Protein AF-A0A1X7T5A1-F1 (afdb_monomer)

Foldseek 3Di:
DAPVLVPDDPVVNVVVQVVCVVVVHHPVVPPRPCPPPPPPDPDPVPDPPDDPLNVVVVPDPDPDPDDSVRSVCPCVDPVVCCVVVPD

pLDDT: mean 72.18, std 10.28, range [47.84, 91.0]

Mean predicted aligned error: 14.19 Å

Radius of gyration: 20.29 Å; Cα contacts (8 Å, |Δi|>4): 40; chains: 1; bounding box: 33×17×63 Å

Sequence (87 aa):
MSEYYKKLDAVAHKRYLEKLQLLDLGIKDDPYSLALDAIFIDDITKWPKVEYGHIFCYFIERPGVYTKKQLLNWKSLQAYNYFFSGH

Organism: Amphimedon queenslandica (NCBI:txid400682)

Secondary structure (DSSP, 8-state):
--HHHHTS-HHHHHHHHHHHHHTT--GGG-TTTS-TT------GGGS----HHHHHHHH--S--SS-HHHHHTGGGSHHHHHHHHT-

Solvent-accessible surface area (backbone atoms only — not comparable to full-atom values): 5616 Å² total; per-residue (Å²): 121,24,75,66,66,74,69,48,52,78,72,52,46,53,56,51,52,51,55,33,49,76,70,80,38,55,76,88,66,36,80,70,44,59,50,97,76,61,80,77,75,92,50,75,87,75,50,78,90,79,49,72,42,55,56,56,52,69,74,47,92,60,96,58,100,61,52,70,70,58,47,63,44,50,74,75,35,68,67,43,48,45,68,73,68,69,119

Structure (mmCIF, N/CA/C/O backbone):
data_AF-A0A1X7T5A1-F1
#
_entry.id   AF-A0A1X7T5A1-F1
#
loop_
_atom_site.group_PDB
_atom_site.id
_atom_site.type_symbol
_atom_site.label_atom_id
_atom_site.label_alt_id
_atom_site.label_comp_id
_atom_site.label_asym_id
_atom_site.label_entity_id
_atom_site.label_seq_id
_atom_site.pdbx_PDB_ins_code
_atom_site.Cartn_x
_atom_site.Cartn_y
_atom_site.Cartn_z
_atom_site.occupancy
_atom_site.B_iso_or_equiv
_atom_site.auth_seq_id
_atom_site.auth_comp_id
_atom_site.auth_asym_id
_atom_site.auth_atom_id
_atom_site.pdbx_PDB_model_num
ATOM 1 N N . MET A 1 1 ? 1.986 6.400 -19.463 1.00 64.19 1 MET A N 1
ATOM 2 C CA . MET A 1 1 ? 1.114 5.214 -19.620 1.00 64.19 1 MET A CA 1
ATOM 3 C C . MET A 1 1 ? 2.009 4.000 -19.638 1.00 64.19 1 MET A C 1
ATOM 5 O O . MET A 1 1 ? 2.867 3.928 -20.516 1.00 64.19 1 MET A O 1
ATOM 9 N N . SER A 1 2 ? 1.854 3.112 -18.658 1.00 75.56 2 SER A N 1
ATOM 10 C CA . SER A 1 2 ? 2.735 1.956 -18.512 1.00 75.56 2 SER A CA 1
ATOM 11 C C . SER A 1 2 ? 2.589 0.944 -19.645 1.00 75.56 2 SER A C 1
ATOM 13 O O . SER A 1 2 ? 1.550 0.843 -20.301 1.00 75.56 2 SER A O 1
ATOM 15 N N . GLU A 1 3 ? 3.641 0.155 -19.850 1.00 80.19 3 GLU A N 1
ATOM 16 C CA . GLU A 1 3 ? 3.602 -1.020 -20.725 1.00 8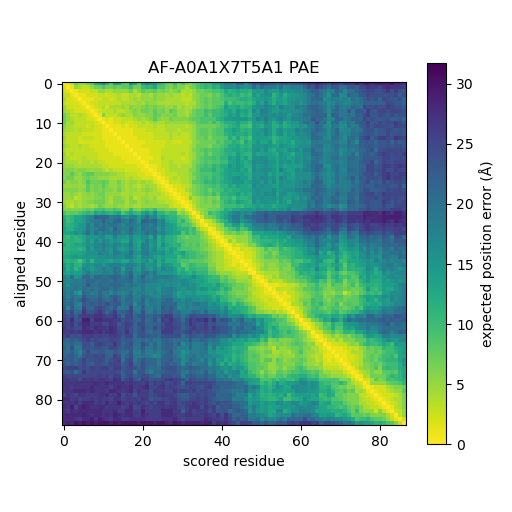0.19 3 GLU A CA 1
ATOM 17 C C . GLU A 1 3 ? 2.622 -2.082 -20.219 1.00 80.19 3 GLU A C 1
ATOM 19 O O . GLU A 1 3 ? 2.059 -2.829 -21.017 1.00 80.19 3 GLU A O 1
ATOM 24 N N . TYR A 1 4 ? 2.387 -2.129 -18.903 1.00 82.44 4 TYR A N 1
ATOM 25 C CA . TYR A 1 4 ? 1.365 -2.983 -18.315 1.00 82.44 4 TYR A CA 1
ATOM 26 C C . TYR A 1 4 ? -0.011 -2.579 -18.834 1.00 82.44 4 TYR A C 1
ATOM 28 O O . TYR A 1 4 ? -0.663 -3.408 -19.460 1.00 82.44 4 TYR A O 1
ATOM 36 N N . TYR A 1 5 ? -0.388 -1.302 -18.682 1.00 82.00 5 TYR A N 1
ATOM 37 C CA . TYR A 1 5 ? -1.679 -0.761 -19.111 1.00 82.00 5 TYR A CA 1
ATOM 38 C C . TYR A 1 5 ? -1.989 -1.090 -20.576 1.00 82.00 5 TYR A C 1
ATOM 40 O O . TYR A 1 5 ? -3.043 -1.633 -20.880 1.00 82.00 5 TYR A O 1
ATOM 48 N N . LYS A 1 6 ? -1.027 -0.879 -21.481 1.00 83.94 6 LYS A N 1
ATOM 49 C CA . LYS A 1 6 ? -1.203 -1.132 -22.923 1.00 83.94 6 LYS A CA 1
ATOM 50 C C . LYS A 1 6 ? -1.478 -2.598 -23.279 1.00 83.94 6 LYS A C 1
ATOM 52 O O . LYS A 1 6 ? -2.050 -2.858 -24.332 1.00 83.94 6 LYS A O 1
ATOM 57 N N . LYS A 1 7 ? -1.050 -3.550 -22.443 1.00 88.00 7 LYS A N 1
ATOM 58 C CA . LYS A 1 7 ? -1.208 -4.995 -22.679 1.00 88.00 7 LYS A CA 1
ATOM 59 C C . LYS A 1 7 ? -2.526 -5.560 -22.143 1.00 88.00 7 LYS A C 1
ATOM 61 O O . LYS A 1 7 ? -2.790 -6.741 -22.362 1.00 88.00 7 LYS A O 1
ATOM 66 N N . LEU A 1 8 ? -3.335 -4.773 -21.425 1.00 86.12 8 LEU A N 1
ATOM 67 C CA . LEU A 1 8 ? -4.616 -5.260 -20.910 1.00 86.12 8 LEU A CA 1
ATOM 68 C C . LEU A 1 8 ? -5.626 -5.476 -22.044 1.00 86.12 8 LEU A C 1
ATOM 70 O O . LEU A 1 8 ? -5.672 -4.745 -23.028 1.00 86.12 8 LEU A O 1
ATOM 74 N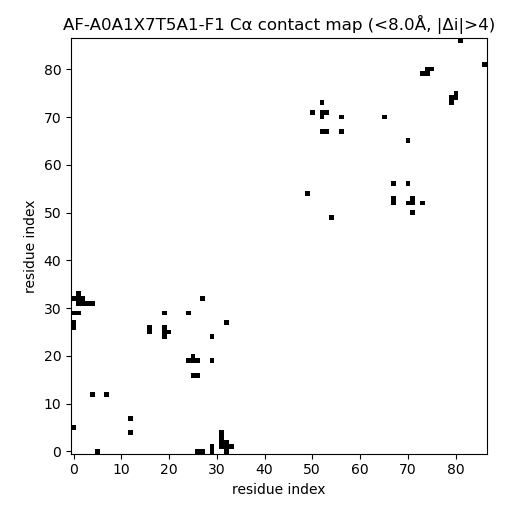 N . ASP A 1 9 ? -6.510 -6.449 -21.855 1.00 90.19 9 ASP A N 1
ATOM 75 C CA . ASP A 1 9 ? -7.698 -6.608 -22.691 1.00 90.19 9 ASP A CA 1
ATOM 76 C C . ASP A 1 9 ? -8.699 -5.451 -22.471 1.00 90.19 9 ASP A C 1
ATOM 78 O O . ASP A 1 9 ? -8.650 -4.759 -21.449 1.00 90.19 9 ASP A O 1
ATOM 82 N N . ALA A 1 10 ? -9.629 -5.233 -23.403 1.00 88.06 10 ALA A N 1
ATOM 83 C CA . ALA A 1 10 ? -10.603 -4.139 -23.348 1.00 88.06 10 ALA A CA 1
ATOM 84 C C . ALA A 1 10 ? -11.481 -4.172 -22.079 1.00 88.06 10 ALA A C 1
ATOM 86 O O . ALA A 1 10 ? -11.764 -3.131 -21.481 1.00 88.06 10 ALA A O 1
ATOM 87 N N . VAL A 1 11 ? -11.870 -5.366 -21.613 1.00 91.00 11 VAL A N 1
ATOM 88 C CA . VAL A 1 11 ? -12.641 -5.522 -20.365 1.00 91.00 11 VAL A CA 1
ATOM 89 C C . VAL A 1 11 ? -11.786 -5.170 -19.149 1.00 91.00 11 VAL A C 1
ATOM 91 O O . VAL A 1 11 ? -12.252 -4.540 -18.196 1.00 91.00 11 VAL A O 1
ATOM 94 N N . ALA A 1 12 ? -10.521 -5.577 -19.177 1.00 86.00 12 ALA A N 1
ATOM 95 C CA . ALA A 1 12 ? -9.596 -5.383 -18.076 1.00 86.00 12 ALA A CA 1
ATOM 96 C C . ALA A 1 12 ? -9.149 -3.911 -17.964 1.00 86.00 12 ALA A C 1
ATOM 98 O O . ALA A 1 12 ? -9.048 -3.396 -16.852 1.00 86.00 12 ALA A O 1
ATOM 99 N N . HIS A 1 13 ? -9.018 -3.206 -19.093 1.00 88.56 13 HIS A N 1
ATOM 100 C CA . HIS A 1 13 ? -8.809 -1.756 -19.163 1.00 88.56 13 HIS A CA 1
ATOM 101 C C . HIS A 1 13 ? -9.886 -0.973 -18.412 1.00 88.56 13 HIS A C 1
ATOM 103 O O . HIS A 1 13 ? -9.575 -0.122 -17.579 1.00 88.56 13 HIS A O 1
ATOM 109 N N . LYS A 1 14 ? -11.161 -1.280 -18.679 1.00 88.19 14 LYS A N 1
ATOM 110 C CA . LYS A 1 14 ? -12.283 -0.577 -18.048 1.00 88.19 14 LYS A CA 1
ATOM 111 C C . LYS A 1 14 ? -12.266 -0.750 -16.527 1.00 88.19 14 LYS A C 1
ATOM 113 O O . LYS A 1 14 ? -12.315 0.235 -15.800 1.00 88.19 14 LYS A O 1
ATOM 118 N N . ARG A 1 15 ? -12.096 -1.989 -16.053 1.00 89.06 15 ARG A N 1
ATOM 119 C CA . ARG A 1 15 ? -11.996 -2.300 -14.614 1.00 89.06 15 ARG A CA 1
ATOM 120 C C . ARG A 1 15 ? -10.807 -1.615 -13.953 1.00 89.06 15 ARG A C 1
ATOM 122 O O . ARG A 1 15 ? -10.886 -1.210 -12.799 1.00 89.06 15 ARG A O 1
ATOM 129 N N . TYR A 1 16 ? -9.686 -1.536 -14.660 1.00 87.25 16 TYR A N 1
ATOM 130 C CA . TYR A 1 16 ? -8.484 -0.893 -14.156 1.00 87.25 16 TYR A CA 1
ATOM 131 C C . TYR A 1 16 ? -8.702 0.617 -13.964 1.00 87.25 16 TYR A C 1
ATOM 133 O O . TYR A 1 16 ? -8.394 1.143 -12.897 1.00 87.25 16 TYR A O 1
ATOM 141 N N . LEU A 1 17 ? -9.323 1.291 -14.938 1.00 86.06 17 LEU A N 1
ATOM 142 C CA . LEU A 1 17 ? -9.703 2.702 -14.814 1.00 86.06 17 LEU A CA 1
ATOM 143 C C . LEU A 1 17 ? -10.710 2.942 -13.685 1.00 86.06 17 LEU A C 1
ATOM 145 O O . LEU A 1 17 ? -10.522 3.865 -12.901 1.00 86.06 17 LEU A O 1
ATOM 149 N N . GLU A 1 18 ? -11.734 2.094 -13.567 1.00 88.19 18 GLU A N 1
ATOM 150 C CA . GLU A 1 18 ? -12.721 2.173 -12.481 1.00 88.19 18 GLU A CA 1
ATOM 151 C C . GLU A 1 18 ? -12.050 2.056 -11.102 1.00 88.19 18 GLU A C 1
ATOM 153 O O . GLU A 1 18 ? -12.370 2.811 -10.188 1.00 88.19 18 GLU A O 1
ATOM 158 N N . LYS A 1 19 ? -11.066 1.158 -10.950 1.00 86.00 19 LYS A N 1
ATOM 159 C CA . LYS A 1 19 ? -10.299 1.018 -9.702 1.00 86.00 19 LYS A CA 1
ATOM 160 C C . LYS A 1 19 ? -9.454 2.245 -9.375 1.00 86.00 19 LYS A C 1
ATOM 162 O O . LYS A 1 19 ? -9.378 2.611 -8.207 1.00 86.00 19 LYS A O 1
ATOM 167 N N . LEU A 1 20 ? -8.822 2.862 -10.373 1.00 84.81 20 LEU A N 1
ATOM 168 C CA . LEU A 1 20 ? -8.075 4.104 -10.161 1.00 84.81 20 LEU A CA 1
ATOM 169 C C . LEU A 1 20 ? -9.015 5.235 -9.728 1.00 84.81 20 LEU A C 1
ATOM 171 O O . LEU A 1 20 ? -8.741 5.915 -8.744 1.00 84.81 20 LEU A O 1
ATOM 175 N N . GLN A 1 21 ? -10.168 5.363 -10.386 1.00 85.31 21 GLN A N 1
ATOM 176 C CA . GLN A 1 21 ? -11.176 6.370 -10.049 1.00 85.31 21 GLN A CA 1
ATOM 177 C C . GLN A 1 21 ? -11.741 6.205 -8.633 1.00 85.31 21 GLN A C 1
ATOM 179 O O . GLN A 1 21 ? -11.968 7.204 -7.963 1.00 85.31 21 GLN A O 1
ATOM 184 N N . LEU A 1 22 ? -11.923 4.971 -8.147 1.00 83.88 22 LEU A N 1
ATOM 185 C CA . LEU A 1 22 ? -12.359 4.711 -6.766 1.00 83.88 22 LEU A CA 1
ATOM 186 C C . LEU A 1 22 ? -11.388 5.236 -5.700 1.00 83.88 22 LEU A C 1
ATOM 188 O O . LEU A 1 22 ? -11.786 5.423 -4.554 1.00 83.88 22 LEU A O 1
ATOM 192 N N . LEU A 1 23 ? -10.122 5.428 -6.063 1.00 79.88 23 LEU A N 1
ATOM 193 C CA . LEU A 1 23 ? -9.073 5.933 -5.181 1.00 79.88 23 LEU A CA 1
ATOM 194 C C . LEU A 1 23 ? -8.789 7.425 -5.415 1.00 79.88 23 LEU A C 1
ATOM 196 O O . LEU A 1 23 ? -7.796 7.928 -4.897 1.00 79.88 23 LEU A O 1
ATOM 200 N N . ASP A 1 24 ? -9.623 8.110 -6.207 1.00 81.88 24 ASP A N 1
ATOM 201 C CA . ASP A 1 24 ? -9.397 9.478 -6.688 1.00 81.88 24 ASP A CA 1
ATOM 202 C C . ASP A 1 24 ? -8.071 9.637 -7.467 1.00 81.88 24 ASP A C 1
ATOM 204 O O . ASP A 1 24 ? -7.455 10.703 -7.483 1.00 81.88 24 ASP A O 1
ATOM 208 N N . LEU A 1 25 ? -7.627 8.566 -8.140 1.00 79.12 25 LEU A N 1
ATOM 209 C CA . LEU A 1 25 ? -6.387 8.511 -8.918 1.00 79.12 25 LEU A CA 1
ATOM 210 C C . LEU A 1 25 ? -6.661 8.515 -10.428 1.00 79.12 25 LEU A C 1
ATOM 212 O O . LEU A 1 25 ? -7.649 7.959 -10.917 1.00 79.12 25 LEU A O 1
ATOM 216 N N . GLY A 1 26 ? -5.759 9.130 -11.197 1.00 79.50 26 GLY A N 1
ATOM 217 C CA . GLY A 1 26 ? -5.817 9.147 -12.657 1.00 79.50 26 GLY A CA 1
ATOM 218 C C . GLY A 1 26 ? -4.856 8.152 -13.308 1.00 79.50 26 GLY A C 1
ATOM 219 O O . GLY A 1 26 ? -4.003 7.553 -12.667 1.00 79.50 26 GLY A O 1
ATOM 220 N N . ILE A 1 27 ? -4.906 8.048 -14.640 1.00 74.38 27 ILE A N 1
ATOM 221 C CA . ILE A 1 27 ? -3.927 7.265 -15.433 1.00 74.38 27 ILE A CA 1
ATOM 222 C C . ILE A 1 27 ? -2.485 7.782 -15.234 1.00 74.38 27 ILE A C 1
ATOM 224 O O . ILE A 1 27 ? -1.516 7.070 -15.493 1.00 74.38 27 ILE A O 1
ATOM 228 N N . LYS A 1 28 ? -2.330 9.037 -14.795 1.00 72.81 28 LYS A N 1
ATOM 229 C CA . LYS A 1 28 ? -1.033 9.643 -14.459 1.00 72.81 28 LYS A CA 1
ATOM 230 C C . LYS A 1 28 ? -0.415 9.039 -13.196 1.00 72.81 28 LYS A C 1
ATOM 232 O O . LYS A 1 28 ? 0.805 9.009 -13.098 1.00 72.81 28 LYS A O 1
ATOM 237 N N . ASP A 1 29 ? -1.252 8.520 -12.305 1.00 73.00 29 ASP A N 1
ATOM 238 C CA . ASP A 1 29 ? -0.881 7.897 -11.033 1.00 73.00 29 ASP A CA 1
ATOM 239 C C . ASP A 1 29 ? -0.842 6.365 -11.149 1.00 73.00 29 ASP A C 1
ATOM 241 O O . ASP A 1 29 ? -0.919 5.647 -10.154 1.00 73.00 29 ASP A O 1
ATOM 245 N N . ASP A 1 30 ? -0.753 5.850 -12.381 1.00 78.25 30 ASP A N 1
ATOM 246 C CA . ASP A 1 30 ? -0.610 4.423 -12.645 1.00 78.25 30 ASP A CA 1
ATOM 247 C C . ASP A 1 30 ? 0.641 3.894 -11.910 1.00 78.25 30 ASP A C 1
ATOM 249 O O . ASP A 1 30 ? 1.761 4.317 -12.226 1.00 78.25 30 ASP A O 1
ATOM 253 N N . PRO A 1 31 ? 0.489 2.945 -10.964 1.00 73.94 31 PRO A N 1
ATOM 254 C CA . PRO A 1 31 ? 1.602 2.410 -10.183 1.00 73.94 31 PRO A CA 1
ATOM 255 C C . PRO A 1 31 ? 2.639 1.682 -11.044 1.00 73.94 31 PRO A C 1
ATOM 257 O O . PRO A 1 31 ? 3.796 1.575 -10.653 1.00 73.94 31 PRO A O 1
ATOM 260 N N . TYR A 1 32 ? 2.253 1.214 -12.231 1.00 75.88 32 TYR A N 1
ATOM 261 C CA . TYR A 1 32 ? 3.148 0.590 -13.202 1.00 75.88 32 TYR A CA 1
ATOM 262 C C . TYR A 1 32 ? 3.763 1.611 -14.168 1.00 75.88 32 TYR A C 1
ATOM 264 O O . TYR A 1 32 ? 4.612 1.255 -14.986 1.00 75.88 32 TYR A O 1
ATOM 272 N N . SER A 1 33 ? 3.314 2.873 -14.122 1.00 70.94 33 SER A N 1
ATOM 273 C CA . SER A 1 33 ? 3.884 3.985 -14.889 1.00 70.94 33 SER A CA 1
ATOM 274 C C . SER A 1 33 ? 5.035 4.663 -14.153 1.00 70.94 33 SER A C 1
ATOM 276 O O . SER A 1 33 ? 5.745 5.451 -14.784 1.00 70.94 33 SER A O 1
ATOM 278 N N . LEU A 1 34 ? 5.228 4.371 -12.861 1.00 65.06 34 LEU A N 1
ATOM 279 C CA . LEU A 1 34 ? 6.477 4.654 -12.164 1.00 65.06 34 LEU A CA 1
ATOM 280 C C . LEU A 1 34 ? 7.566 3.886 -12.909 1.00 65.06 34 LEU A C 1
ATOM 282 O O . LEU A 1 34 ? 7.646 2.660 -12.851 1.00 65.06 34 LEU A O 1
ATOM 286 N N . ALA A 1 35 ? 8.312 4.631 -13.720 1.00 55.53 35 ALA A N 1
ATOM 287 C CA . ALA A 1 35 ? 9.373 4.108 -14.552 1.00 55.53 35 ALA A CA 1
ATOM 288 C C . ALA A 1 35 ? 10.331 3.267 -13.703 1.00 55.53 35 ALA A C 1
ATOM 290 O O . ALA A 1 35 ? 10.496 3.509 -12.509 1.00 55.53 35 ALA A O 1
ATOM 291 N N . LEU A 1 36 ? 11.011 2.326 -14.351 1.00 54.59 36 LEU A N 1
ATOM 292 C CA . LEU A 1 36 ? 12.122 1.552 -13.792 1.00 54.59 36 LEU A CA 1
ATOM 293 C C . LEU A 1 36 ? 13.213 2.412 -13.100 1.00 54.59 36 LEU A C 1
ATOM 295 O O . LEU A 1 36 ? 14.039 1.856 -12.387 1.00 54.59 36 LEU A O 1
ATOM 299 N N . ASP A 1 37 ? 13.174 3.739 -13.269 1.00 55.06 37 ASP A N 1
ATOM 300 C CA . ASP A 1 37 ? 14.029 4.749 -12.632 1.00 55.06 37 ASP A CA 1
ATOM 301 C C . ASP A 1 37 ? 13.453 5.366 -11.343 1.00 55.06 37 ASP A C 1
ATOM 303 O 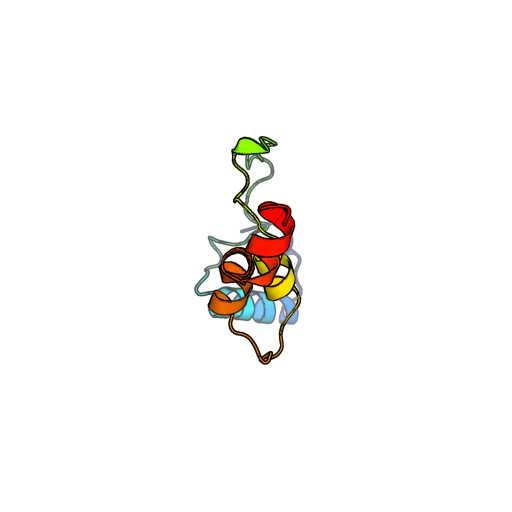O . ASP A 1 37 ? 14.033 6.305 -10.792 1.00 55.06 37 ASP A O 1
ATOM 307 N N . ALA A 1 38 ? 12.309 4.892 -10.838 1.00 59.88 38 ALA A N 1
ATOM 308 C CA . ALA A 1 38 ? 11.882 5.235 -9.489 1.00 59.88 38 ALA A CA 1
ATOM 309 C C . ALA A 1 38 ? 12.961 4.727 -8.524 1.00 59.88 38 ALA A C 1
ATOM 311 O O . ALA A 1 38 ? 13.121 3.525 -8.326 1.00 59.88 38 ALA A O 1
ATOM 312 N N . ILE A 1 39 ? 13.742 5.653 -7.965 1.00 61.50 39 ILE A N 1
ATOM 313 C CA . ILE A 1 39 ? 14.803 5.352 -7.006 1.00 61.50 39 ILE A CA 1
ATOM 314 C C . ILE A 1 39 ? 14.114 4.852 -5.738 1.00 61.50 39 ILE A C 1
ATOM 316 O O . ILE A 1 39 ? 13.738 5.633 -4.865 1.00 61.50 39 ILE A O 1
ATOM 320 N N . PHE A 1 40 ? 13.891 3.543 -5.659 1.00 68.94 40 PHE A N 1
ATOM 321 C CA . PHE A 1 40 ? 13.465 2.900 -4.430 1.00 68.94 40 PHE A CA 1
ATOM 322 C C . PHE A 1 40 ? 14.588 3.090 -3.417 1.00 68.94 40 PHE A C 1
ATOM 324 O O . PHE A 1 40 ? 15.717 2.644 -3.615 1.00 68.94 40 PHE A O 1
ATOM 331 N N . ILE A 1 41 ? 14.290 3.829 -2.356 1.00 71.44 41 ILE A N 1
ATOM 332 C CA . ILE A 1 41 ? 15.256 4.094 -1.301 1.00 71.44 41 ILE A CA 1
ATOM 333 C C . ILE A 1 41 ? 15.154 2.945 -0.298 1.00 71.44 41 ILE A C 1
ATOM 335 O O . ILE A 1 41 ? 14.162 2.851 0.423 1.00 71.44 41 ILE A O 1
ATOM 339 N N . ASP A 1 42 ? 16.186 2.105 -0.222 1.00 74.25 42 ASP A N 1
ATOM 340 C CA . ASP A 1 42 ? 16.283 0.987 0.734 1.00 74.25 42 ASP A CA 1
ATOM 341 C C . ASP A 1 42 ? 16.731 1.447 2.138 1.00 74.25 42 ASP A C 1
ATOM 343 O O . ASP A 1 42 ? 17.538 0.827 2.825 1.00 74.25 42 ASP A O 1
ATOM 347 N N . ASP A 1 43 ? 16.251 2.618 2.553 1.00 81.06 43 ASP A N 1
ATOM 348 C CA . ASP A 1 43 ? 16.580 3.212 3.842 1.00 81.06 43 ASP A CA 1
ATOM 349 C C . ASP A 1 43 ? 15.449 2.934 4.830 1.00 81.06 43 ASP A C 1
ATOM 351 O O . ASP A 1 43 ? 14.399 3.585 4.806 1.00 81.06 43 ASP A O 1
ATOM 355 N N . ILE A 1 44 ? 15.694 1.980 5.728 1.00 79.50 44 ILE A N 1
ATOM 356 C CA . ILE A 1 44 ? 14.769 1.579 6.795 1.00 79.50 44 ILE A CA 1
ATOM 357 C C . ILE A 1 44 ? 14.379 2.778 7.676 1.00 79.50 44 ILE A C 1
ATOM 359 O O . ILE A 1 44 ? 13.274 2.818 8.212 1.00 79.50 44 ILE A O 1
ATOM 363 N N . THR A 1 45 ? 15.237 3.796 7.811 1.00 81.69 45 THR A N 1
ATOM 364 C CA . THR A 1 45 ? 14.925 4.979 8.632 1.00 81.69 45 THR A CA 1
ATOM 365 C C . THR A 1 45 ? 13.853 5.873 8.012 1.00 81.69 45 THR A C 1
ATOM 367 O O . THR A 1 45 ? 13.179 6.613 8.730 1.00 81.69 45 THR A O 1
ATOM 370 N N . LYS A 1 46 ? 13.654 5.777 6.692 1.00 76.81 46 LYS A N 1
ATOM 371 C CA . LYS A 1 46 ? 12.601 6.492 5.958 1.00 76.81 46 LYS A CA 1
ATOM 372 C C . LYS A 1 46 ? 11.284 5.731 5.929 1.00 76.81 46 LYS A C 1
ATOM 374 O O . LYS A 1 46 ? 10.291 6.259 5.426 1.00 76.81 46 LYS A O 1
ATOM 379 N N . TRP A 1 47 ? 11.254 4.504 6.447 1.00 76.44 47 TRP A N 1
ATOM 380 C CA . TRP A 1 47 ? 10.018 3.745 6.517 1.00 76.44 47 TRP A CA 1
ATOM 381 C C . TRP A 1 47 ? 9.054 4.414 7.502 1.00 76.44 47 TRP A C 1
ATOM 383 O O . TRP A 1 47 ? 9.471 4.943 8.539 1.00 76.44 47 TRP A O 1
ATOM 393 N N . PRO A 1 48 ? 7.744 4.402 7.212 1.00 74.06 48 PRO A N 1
ATOM 394 C CA . PRO A 1 48 ? 6.762 4.858 8.178 1.00 74.06 48 PRO A CA 1
ATOM 395 C C . PRO A 1 48 ? 6.878 4.020 9.457 1.00 74.06 48 PRO A C 1
ATOM 397 O O . PRO A 1 48 ? 7.120 2.814 9.412 1.00 74.06 48 PRO A O 1
ATOM 400 N N . LYS A 1 49 ? 6.682 4.650 10.618 1.00 74.94 49 LYS A N 1
ATOM 401 C CA . LYS A 1 49 ? 6.669 3.950 11.910 1.00 74.94 49 LYS A CA 1
ATOM 402 C C . LYS A 1 49 ? 5.413 3.079 12.014 1.00 74.94 49 LYS A C 1
ATOM 404 O O . LYS A 1 49 ? 4.380 3.514 12.520 1.00 74.94 49 LYS A O 1
ATOM 409 N N . VAL A 1 50 ? 5.497 1.856 11.500 1.00 71.75 50 VAL A N 1
ATOM 410 C CA . VAL A 1 50 ? 4.412 0.872 11.533 1.00 71.75 50 VAL A CA 1
ATOM 411 C C . VAL A 1 50 ? 4.418 0.165 12.885 1.00 71.75 50 VAL A C 1
ATOM 413 O O . VAL A 1 50 ? 5.297 -0.630 13.199 1.00 71.75 50 VAL A O 1
ATOM 416 N N . GLU A 1 51 ? 3.413 0.457 13.703 1.00 72.00 51 GLU A N 1
ATOM 417 C CA . GLU A 1 51 ? 3.128 -0.311 14.922 1.00 72.00 51 GLU A CA 1
ATOM 418 C C . GLU A 1 51 ? 2.211 -1.516 14.655 1.00 72.00 51 GLU A C 1
ATOM 420 O O . GLU A 1 51 ? 1.444 -1.512 13.694 1.00 72.00 51 GLU A O 1
ATOM 425 N N . TYR A 1 52 ? 2.204 -2.502 15.559 1.00 68.50 52 TYR A N 1
ATOM 426 C CA . TYR A 1 52 ? 1.363 -3.706 15.463 1.00 68.50 52 TYR A CA 1
ATOM 427 C C . TYR A 1 52 ? -0.127 -3.398 15.216 1.00 68.50 52 TYR A C 1
ATOM 429 O O . TYR A 1 52 ? -0.777 -4.060 14.408 1.00 68.50 52 TYR A O 1
ATOM 437 N N . GLY A 1 53 ? -0.655 -2.330 15.825 1.00 69.31 53 GLY A N 1
ATOM 438 C CA . GLY A 1 53 ? -2.029 -1.874 15.590 1.00 69.31 53 GLY A CA 1
ATOM 439 C C . GLY A 1 53 ? -2.315 -1.480 14.133 1.00 69.31 53 GLY A C 1
ATOM 440 O O . GLY A 1 53 ? -3.433 -1.671 13.662 1.00 69.31 53 GLY A O 1
ATOM 441 N N . HIS A 1 54 ? -1.315 -0.998 13.387 1.00 68.75 54 HIS A N 1
ATOM 442 C CA . HIS A 1 54 ? -1.447 -0.714 11.954 1.00 68.75 54 HIS A CA 1
ATOM 443 C C . HIS A 1 54 ? -1.528 -1.998 11.126 1.00 68.75 54 HIS A C 1
ATOM 445 O O . HIS A 1 54 ? -2.340 -2.065 10.209 1.00 68.75 54 HIS A O 1
ATOM 451 N N . ILE A 1 55 ? -0.740 -3.018 11.482 1.00 72.62 55 ILE A N 1
ATOM 452 C CA . ILE A 1 55 ? -0.757 -4.335 10.827 1.00 72.62 55 ILE A CA 1
ATOM 453 C C . ILE A 1 55 ? -2.124 -4.994 11.034 1.00 72.62 55 ILE A C 1
ATOM 455 O O . ILE A 1 55 ? -2.758 -5.440 10.082 1.00 72.62 55 ILE A O 1
ATOM 459 N N . PHE A 1 56 ? -2.625 -4.983 12.271 1.00 66.69 56 PHE A N 1
ATOM 460 C CA . PHE A 1 56 ? -3.931 -5.549 12.606 1.00 66.69 56 PHE A CA 1
ATOM 461 C C . PHE A 1 56 ? -5.080 -4.830 11.879 1.00 66.69 56 PHE A C 1
ATOM 463 O O . PHE A 1 56 ? -5.986 -5.480 11.369 1.0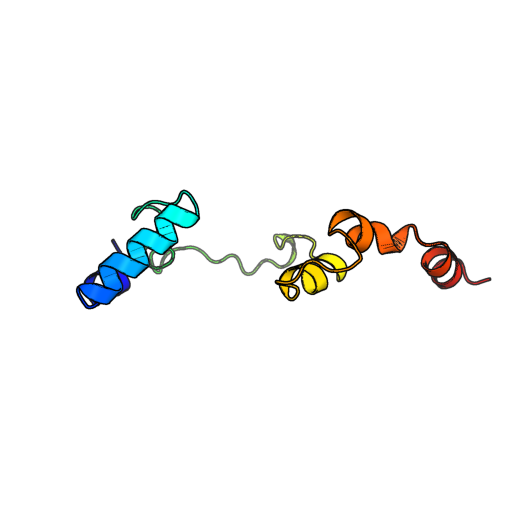0 66.69 56 PHE A O 1
ATOM 470 N N . CYS A 1 57 ? -5.023 -3.499 11.754 1.00 66.75 57 CYS A N 1
ATOM 471 C CA . CYS A 1 57 ? -6.018 -2.742 10.985 1.00 66.75 57 CYS A CA 1
ATOM 472 C C . CYS A 1 57 ? -5.931 -2.982 9.472 1.00 66.75 57 CYS A C 1
ATOM 474 O O . CYS A 1 57 ? -6.937 -2.838 8.790 1.00 66.75 57 CYS A O 1
ATOM 476 N N . TYR A 1 58 ? -4.750 -3.307 8.942 1.00 66.06 58 TYR A N 1
ATOM 477 C CA . TYR A 1 58 ? -4.562 -3.579 7.517 1.00 66.06 58 TYR A CA 1
ATOM 478 C C . TYR A 1 58 ? -5.216 -4.902 7.094 1.00 66.06 58 TYR A C 1
ATOM 480 O O . TYR A 1 58 ? -5.796 -4.984 6.018 1.00 66.06 58 TYR A O 1
ATOM 488 N N . PHE A 1 59 ? -5.169 -5.920 7.958 1.00 65.31 59 PHE A N 1
ATOM 489 C CA . PHE A 1 59 ? -5.767 -7.231 7.683 1.00 65.31 59 PHE A CA 1
ATOM 490 C C . PHE A 1 59 ? -7.272 -7.310 7.964 1.00 65.31 59 PHE A C 1
ATOM 492 O O . PHE A 1 59 ? -7.920 -8.280 7.570 1.00 65.31 59 PHE A O 1
ATOM 499 N N . ILE A 1 60 ? -7.843 -6.322 8.655 1.00 61.00 60 ILE A N 1
ATOM 500 C CA . ILE A 1 60 ? -9.253 -6.341 9.039 1.00 61.00 60 ILE A CA 1
ATOM 501 C C . ILE A 1 60 ? -10.066 -5.487 8.061 1.00 61.00 60 ILE A C 1
ATOM 503 O O . ILE A 1 60 ? -10.258 -4.292 8.244 1.00 61.00 60 ILE A O 1
ATOM 507 N N . GLU A 1 61 ? -10.605 -6.150 7.036 1.00 54.53 61 GLU A N 1
ATOM 508 C CA . GLU A 1 61 ? -11.631 -5.612 6.124 1.00 54.53 61 GLU A CA 1
ATOM 509 C C . GLU A 1 61 ? -13.049 -5.592 6.743 1.00 54.53 61 GLU A C 1
ATOM 511 O O . GLU A 1 61 ? -14.011 -5.195 6.087 1.00 54.53 61 GLU A O 1
ATOM 516 N N . ARG A 1 62 ? -13.227 -6.031 8.000 1.00 54.50 62 ARG A N 1
ATOM 517 C CA . ARG A 1 62 ? -14.542 -6.098 8.670 1.00 54.50 62 ARG A CA 1
ATOM 518 C C . ARG A 1 62 ? -14.676 -5.057 9.783 1.00 54.50 62 ARG A C 1
ATOM 520 O O . ARG A 1 62 ? -13.697 -4.794 10.473 1.00 54.50 62 ARG A O 1
ATOM 527 N N . PRO A 1 63 ? -15.879 -4.515 10.047 1.00 57.84 63 PRO A N 1
ATOM 528 C CA . PRO A 1 63 ? -16.110 -3.690 11.228 1.00 57.84 63 PRO A CA 1
ATOM 529 C C . PRO A 1 63 ? -15.889 -4.539 12.488 1.00 57.84 63 PRO A C 1
ATOM 531 O O . PRO A 1 63 ? -16.736 -5.336 12.886 1.00 57.84 63 PRO A O 1
ATOM 534 N N . GLY A 1 64 ? -14.697 -4.427 13.072 1.00 61.44 64 GLY A N 1
ATOM 535 C CA . GLY A 1 64 ? -14.354 -5.034 14.350 1.00 61.44 64 GLY A CA 1
ATOM 536 C C . GLY A 1 64 ? -14.921 -4.228 15.518 1.00 61.44 64 GLY A C 1
ATOM 537 O O . GLY A 1 64 ? -15.268 -3.058 15.378 1.00 61.44 64 GLY A O 1
ATOM 538 N N . VAL A 1 65 ? -14.965 -4.852 16.697 1.00 66.31 65 VAL A N 1
ATOM 539 C CA . VAL A 1 65 ? -15.433 -4.239 17.959 1.00 66.31 65 VAL A CA 1
ATOM 540 C C . VAL A 1 65 ? -14.626 -2.984 18.329 1.00 66.31 65 VAL A C 1
ATOM 542 O O . VAL A 1 65 ? -15.119 -2.103 19.030 1.00 66.31 65 VAL A O 1
ATOM 545 N N . TYR A 1 66 ? -13.389 -2.889 17.836 1.00 61.53 66 TYR A N 1
ATOM 546 C CA . TYR A 1 66 ? -12.466 -1.805 18.137 1.00 61.53 66 TYR A CA 1
ATOM 547 C C . TYR A 1 66 ? -12.133 -0.994 16.891 1.00 61.53 66 TYR A C 1
ATOM 549 O O . TYR A 1 66 ? -11.780 -1.524 15.838 1.00 61.53 66 TYR A O 1
ATOM 557 N N . THR A 1 67 ? -12.196 0.323 17.042 1.00 69.00 67 THR A N 1
ATOM 558 C CA . THR A 1 67 ? -11.771 1.278 16.019 1.00 69.00 67 THR A CA 1
ATOM 559 C C . THR A 1 67 ? -10.248 1.289 15.878 1.00 69.00 67 THR A C 1
ATOM 561 O O . THR A 1 67 ? -9.515 1.032 16.837 1.00 69.00 67 THR A O 1
ATOM 564 N N . LYS A 1 68 ? -9.751 1.705 14.706 1.00 68.81 68 LYS A N 1
ATOM 565 C CA . LYS A 1 68 ? -8.315 1.942 14.462 1.00 68.81 68 LYS A CA 1
ATOM 566 C C . LYS A 1 68 ? -7.670 2.792 15.563 1.00 68.81 68 LYS A C 1
ATOM 568 O O . LYS A 1 68 ? -6.577 2.485 16.022 1.00 68.81 68 LYS A O 1
ATOM 573 N N . LYS A 1 69 ? -8.367 3.831 16.035 1.00 69.44 69 LYS A N 1
ATOM 574 C CA . LYS A 1 69 ? -7.883 4.709 17.112 1.00 69.44 69 LYS A CA 1
ATOM 575 C C . LYS A 1 69 ? -7.724 3.967 18.444 1.00 69.44 69 LYS A C 1
ATOM 577 O O . LYS A 1 69 ? -6.739 4.189 19.137 1.00 69.44 69 LYS A O 1
ATOM 582 N N . GLN A 1 70 ? -8.661 3.083 18.791 1.00 69.88 70 GLN A N 1
ATOM 583 C CA . GLN A 1 70 ? -8.580 2.269 20.010 1.00 69.88 70 GLN A CA 1
ATOM 584 C C . GLN A 1 70 ? -7.447 1.241 19.930 1.00 69.88 70 GLN A C 1
ATOM 586 O O . GLN A 1 70 ? -6.710 1.080 20.897 1.00 69.88 70 GLN A O 1
ATOM 591 N N . LEU A 1 71 ? -7.257 0.611 18.768 1.00 70.31 71 LEU A N 1
ATOM 592 C CA . LEU A 1 71 ? -6.164 -0.337 18.539 1.00 70.31 71 LEU A CA 1
ATOM 593 C C . LEU A 1 71 ? -4.788 0.330 18.582 1.00 70.31 71 LEU A C 1
ATOM 595 O O . LEU A 1 71 ? -3.851 -0.259 19.103 1.00 70.31 71 LEU A O 1
ATOM 599 N N . LEU A 1 72 ? -4.654 1.557 18.075 1.00 71.69 72 LEU A N 1
ATOM 600 C CA . LEU A 1 72 ? -3.401 2.316 18.143 1.00 71.69 72 LEU A CA 1
ATOM 601 C C . LEU A 1 72 ? -3.092 2.843 19.550 1.00 71.69 72 LEU A C 1
ATOM 603 O O . LEU A 1 72 ? -1.932 3.067 19.874 1.00 71.69 72 LEU A O 1
ATOM 607 N N . ASN A 1 73 ? -4.102 2.973 20.410 1.00 69.06 73 ASN A N 1
ATOM 608 C CA . ASN A 1 73 ? -3.933 3.405 21.795 1.00 69.06 73 ASN A CA 1
ATOM 609 C C . ASN A 1 73 ? -3.704 2.237 22.776 1.00 69.06 73 ASN A C 1
ATOM 611 O O . ASN A 1 73 ? -3.884 2.379 23.983 1.00 69.06 73 ASN A O 1
ATOM 615 N N . TRP A 1 74 ? -3.298 1.067 22.279 1.00 66.00 74 TRP A N 1
ATOM 616 C CA . TRP A 1 74 ? -3.051 -0.119 23.100 1.00 66.00 74 TRP A CA 1
ATOM 617 C C . TRP A 1 74 ? -1.966 0.093 24.171 1.00 66.00 74 TRP A C 1
ATOM 619 O O . TRP A 1 74 ? -2.037 -0.505 25.240 1.00 66.00 74 TRP A O 1
ATOM 629 N N . LYS A 1 75 ? -1.001 0.993 23.941 1.00 62.41 75 LYS A N 1
ATOM 630 C CA . LYS A 1 75 ? 0.026 1.361 24.933 1.00 62.41 75 LYS A CA 1
ATOM 631 C C . LYS A 1 75 ? -0.522 2.161 26.119 1.00 62.41 75 LYS A C 1
ATOM 633 O O . LYS A 1 75 ? 0.143 2.243 27.142 1.00 62.41 75 LYS A O 1
ATOM 638 N N . SER A 1 76 ? -1.722 2.740 26.014 1.00 63.28 76 SER A N 1
ATOM 639 C CA . SER A 1 76 ? -2.382 3.392 27.152 1.00 63.28 76 SER A CA 1
ATOM 640 C C . SER A 1 76 ? -3.195 2.414 28.002 1.00 63.28 76 SER A C 1
ATOM 642 O O . SER A 1 76 ? -3.810 2.836 28.983 1.00 63.28 76 SER A O 1
ATOM 644 N N . LEU A 1 77 ? -3.277 1.135 27.613 1.00 66.56 77 LEU A N 1
ATOM 645 C CA . LEU A 1 77 ? -3.947 0.132 28.430 1.00 66.56 77 LEU A CA 1
ATOM 646 C C . LEU A 1 77 ? -3.164 -0.062 29.721 1.00 66.56 77 LEU A C 1
ATOM 648 O O . LEU A 1 77 ? -1.943 -0.212 29.728 1.00 66.56 77 LEU A O 1
ATOM 652 N N . GLN A 1 78 ? -3.908 -0.145 30.816 1.00 60.28 78 GLN A N 1
ATOM 653 C CA . GLN A 1 78 ? -3.371 -0.422 32.142 1.00 60.28 78 GLN A CA 1
ATOM 654 C C . GLN A 1 78 ? -2.526 -1.710 32.155 1.00 60.28 78 GLN A C 1
ATOM 656 O O . GLN A 1 78 ? -1.506 -1.761 32.830 1.00 60.28 78 GLN A O 1
ATOM 661 N N . ALA A 1 79 ? -2.884 -2.697 31.324 1.00 59.69 79 ALA A N 1
ATOM 662 C CA . ALA A 1 79 ? -2.117 -3.925 31.112 1.00 59.69 79 ALA A CA 1
ATOM 663 C C . ALA A 1 79 ? -0.731 -3.694 30.474 1.00 59.69 79 ALA A C 1
ATOM 665 O O . ALA A 1 79 ? 0.232 -4.343 30.872 1.00 59.69 79 ALA A O 1
ATOM 666 N N . TYR A 1 80 ? -0.600 -2.756 29.526 1.00 63.09 80 TYR A N 1
ATOM 667 C CA . TYR A 1 80 ? 0.700 -2.397 28.945 1.00 63.09 80 TYR A CA 1
ATOM 668 C C . TYR A 1 80 ? 1.583 -1.692 29.97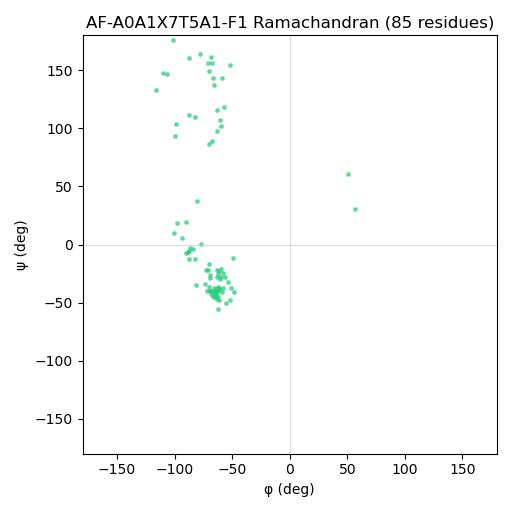5 1.00 63.09 80 TYR A C 1
ATOM 670 O O . TYR A 1 80 ? 2.755 -2.030 30.116 1.00 63.09 80 TYR A O 1
ATOM 678 N N . ASN A 1 81 ? 1.002 -0.772 30.752 1.00 63.09 81 ASN A N 1
ATOM 679 C CA . ASN A 1 81 ? 1.709 -0.135 31.860 1.00 63.09 81 ASN A CA 1
ATOM 680 C C . ASN A 1 81 ? 2.135 -1.159 32.914 1.00 63.09 81 ASN A C 1
ATOM 682 O O . ASN A 1 81 ? 3.238 -1.046 33.427 1.00 63.09 81 ASN A O 1
ATOM 686 N N . TYR A 1 82 ? 1.328 -2.180 33.200 1.00 62.59 82 TYR A N 1
ATOM 687 C CA 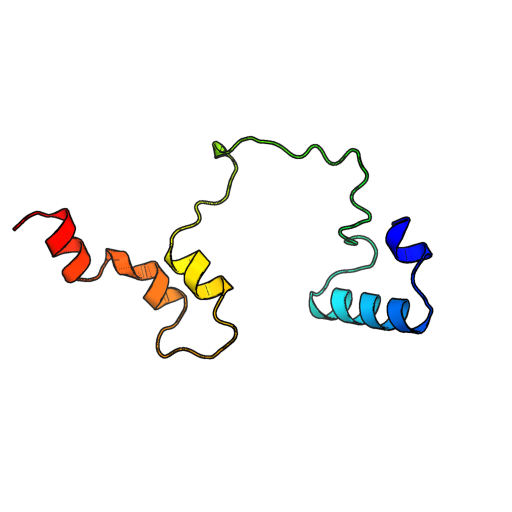. TYR A 1 82 ? 1.693 -3.238 34.144 1.00 62.59 82 TYR A CA 1
ATOM 688 C C . TYR A 1 82 ? 2.868 -4.084 33.628 1.00 62.59 82 TYR A C 1
ATOM 690 O O . TYR A 1 82 ? 3.834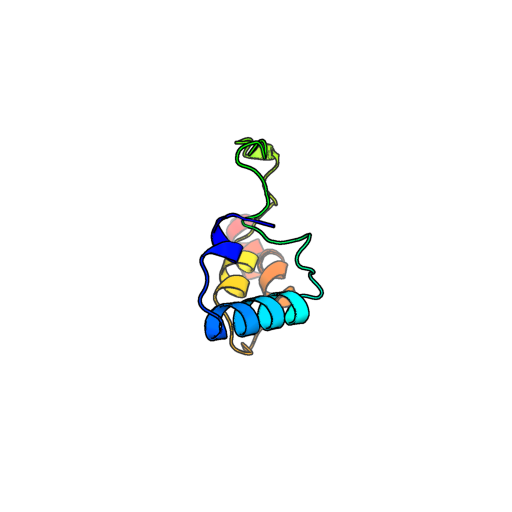 -4.311 34.348 1.00 62.59 82 TYR A O 1
ATOM 698 N N . PHE A 1 83 ? 2.834 -4.467 32.347 1.00 65.94 83 PHE A N 1
ATOM 699 C CA . PHE A 1 83 ? 3.909 -5.221 31.697 1.00 65.94 83 PHE A CA 1
ATOM 700 C C . PHE A 1 83 ? 5.223 -4.428 31.594 1.00 65.94 83 PHE A C 1
ATOM 702 O O . PHE A 1 83 ? 6.294 -4.977 31.831 1.00 65.94 83 PHE A O 1
ATOM 709 N N . PHE A 1 84 ? 5.155 -3.138 31.251 1.00 63.56 84 PHE A N 1
ATOM 710 C CA . PHE A 1 84 ? 6.340 -2.295 31.069 1.00 63.56 84 PHE A CA 1
ATOM 711 C C . PHE A 1 84 ? 6.907 -1.757 32.392 1.00 63.56 84 PHE A C 1
ATOM 713 O O . PHE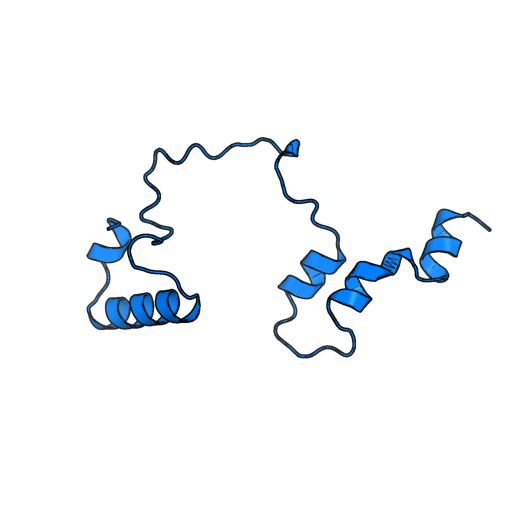 A 1 84 ? 8.119 -1.615 32.524 1.00 63.56 84 PHE A O 1
ATOM 720 N N . SER A 1 85 ? 6.049 -1.460 33.375 1.00 70.56 85 SER A N 1
ATOM 721 C CA . SER A 1 85 ? 6.467 -0.884 34.667 1.00 70.56 85 SER A CA 1
ATOM 722 C C . SER A 1 85 ? 6.926 -1.932 35.682 1.00 70.56 85 SER A C 1
ATOM 724 O O . SER A 1 85 ? 7.370 -1.540 36.757 1.00 70.56 85 SER A O 1
ATOM 726 N N . GLY A 1 86 ? 6.829 -3.227 35.354 1.00 56.56 86 GLY A N 1
ATOM 727 C CA . GLY A 1 86 ? 7.366 -4.327 36.159 1.00 56.56 86 GLY A CA 1
ATOM 728 C C . GLY A 1 86 ? 6.954 -4.262 37.630 1.00 56.56 86 GLY A C 1
ATOM 729 O O . GLY A 1 86 ? 7.821 -4.119 38.491 1.00 56.56 86 GLY A O 1
ATOM 730 N N . HIS A 1 87 ? 5.648 -4.323 37.905 1.00 47.84 87 HIS A N 1
ATOM 731 C CA . HIS A 1 87 ? 5.141 -4.542 39.264 1.00 47.84 87 HIS A CA 1
ATOM 732 C C . HIS A 1 87 ? 4.816 -6.016 39.490 1.00 47.8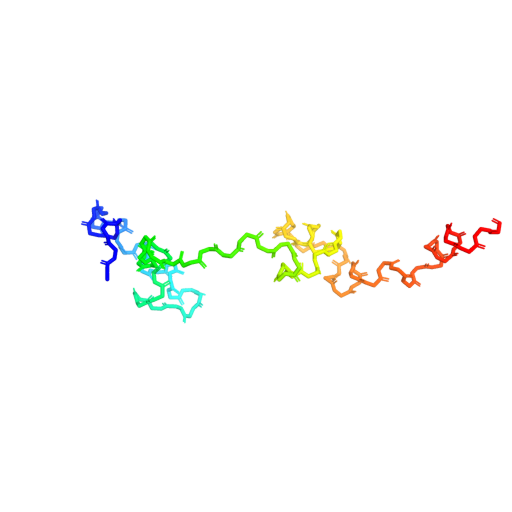4 87 HIS A C 1
ATOM 734 O O . HIS A 1 87 ? 4.225 -6.624 38.568 1.00 47.84 87 HIS A O 1
#